Protein AF-A0A7W3Y5D0-F1 (afdb_monomer_lite)

pLDDT: mean 86.44, std 11.36, range [47.03, 96.62]

Radius of gyration: 13.56 Å; chains: 1; bounding box: 34×20×34 Å

Secondary structure (DSSP, 8-state):
-PPPPPPSSHHHHHHHHHHHHHHHHHHHHH--SHHHHHHHHHHHHHHHHHHHTT--S-SS-HHHHHHHHHHHHHHSSPPPTTS--

Structure (mmCIF, N/CA/C/O backbone):
data_AF-A0A7W3Y5D0-F1
#
_entry.id   AF-A0A7W3Y5D0-F1
#
loop_
_atom_site.group_PDB
_atom_site.id
_atom_site.type_symbol
_atom_site.label_atom_id
_atom_site.label_alt_id
_atom_site.label_comp_id
_atom_site.label_asym_id
_atom_site.label_entity_id
_atom_site.label_seq_id
_atom_site.pdbx_PDB_ins_code
_atom_site.Cartn_x
_atom_site.Cartn_y
_atom_site.Cartn_z
_atom_site.occupancy
_atom_site.B_iso_or_equiv
_atom_site.auth_seq_id
_atom_site.auth_comp_id
_atom_site.auth_asym_id
_atom_site.auth_atom_id
_atom_site.pdbx_PDB_model_num
ATOM 1 N N . MET A 1 1 ? 8.440 6.132 12.644 1.00 47.03 1 MET A N 1
ATOM 2 C CA . MET A 1 1 ? 8.792 4.827 12.050 1.00 47.03 1 MET A CA 1
ATOM 3 C C . MET A 1 1 ? 9.082 5.051 10.576 1.00 47.03 1 MET A C 1
ATOM 5 O O . MET A 1 1 ? 8.201 5.562 9.895 1.00 47.03 1 MET A O 1
ATOM 9 N N . ASP A 1 2 ? 10.286 4.725 10.111 1.00 60.41 2 ASP A N 1
ATOM 10 C CA . ASP A 1 2 ? 10.707 4.945 8.724 1.00 60.41 2 ASP A CA 1
ATOM 11 C C . ASP A 1 2 ? 10.139 3.862 7.801 1.00 60.41 2 ASP A C 1
ATOM 13 O O . ASP A 1 2 ? 10.336 2.664 8.009 1.00 60.41 2 ASP A O 1
ATOM 17 N N . LEU A 1 3 ? 9.389 4.283 6.783 1.00 60.22 3 LEU A N 1
ATOM 18 C CA . LEU A 1 3 ? 9.199 3.458 5.593 1.00 60.22 3 LEU A CA 1
ATOM 19 C C . LEU A 1 3 ? 10.576 3.257 4.933 1.00 60.22 3 LEU A C 1
ATOM 21 O O . LEU A 1 3 ? 11.453 4.102 5.127 1.00 60.22 3 LEU A O 1
ATOM 25 N N . PRO A 1 4 ? 10.774 2.201 4.119 1.00 67.94 4 PRO A N 1
ATOM 26 C CA . PRO A 1 4 ? 11.953 2.117 3.256 1.00 67.94 4 PRO A CA 1
ATOM 27 C C . PRO A 1 4 ? 12.157 3.441 2.508 1.00 67.94 4 PRO A C 1
ATOM 29 O O . PRO A 1 4 ? 11.190 4.178 2.310 1.00 67.94 4 PRO A O 1
ATOM 32 N N . GLU A 1 5 ? 13.372 3.775 2.080 1.00 81.62 5 GLU A N 1
ATOM 33 C CA . GLU A 1 5 ? 13.600 4.994 1.292 1.00 81.62 5 GLU A CA 1
ATOM 34 C C . GLU A 1 5 ? 12.756 5.011 0.003 1.00 81.62 5 GLU A C 1
ATOM 36 O O . GLU A 1 5 ? 12.206 3.994 -0.436 1.00 81.62 5 GLU A O 1
ATOM 41 N N . VAL A 1 6 ? 12.575 6.199 -0.583 1.00 86.94 6 VAL A N 1
ATOM 42 C CA . VAL A 1 6 ? 11.853 6.361 -1.857 1.00 86.94 6 VAL A CA 1
ATOM 43 C C . VAL A 1 6 ? 12.504 5.457 -2.904 1.00 86.94 6 VAL A C 1
ATOM 45 O O . VAL A 1 6 ? 13.712 5.531 -3.132 1.00 86.94 6 VAL A O 1
ATOM 48 N N . ALA A 1 7 ? 11.705 4.591 -3.523 1.00 90.00 7 ALA A N 1
ATOM 49 C CA . ALA A 1 7 ? 12.175 3.663 -4.535 1.00 90.00 7 ALA A CA 1
ATOM 50 C C . ALA A 1 7 ? 12.664 4.433 -5.764 1.00 90.00 7 ALA A C 1
ATOM 52 O O . ALA A 1 7 ? 11.994 5.361 -6.220 1.00 90.00 7 ALA A O 1
ATOM 53 N N . ARG A 1 8 ? 13.827 4.046 -6.292 1.00 91.12 8 ARG A N 1
ATOM 54 C CA . ARG A 1 8 ? 14.394 4.623 -7.523 1.00 91.12 8 ARG A CA 1
ATOM 55 C C . ARG A 1 8 ? 14.057 3.801 -8.766 1.00 91.12 8 ARG A C 1
ATOM 57 O O . ARG A 1 8 ? 14.237 4.283 -9.873 1.00 91.12 8 ARG A O 1
ATOM 64 N N . ASP A 1 9 ? 13.589 2.576 -8.566 1.00 93.25 9 ASP A N 1
ATOM 65 C CA . ASP A 1 9 ? 13.328 1.575 -9.589 1.00 93.25 9 ASP A CA 1
ATOM 66 C C . ASP A 1 9 ? 12.109 0.714 -9.216 1.00 93.25 9 ASP A C 1
ATOM 68 O O . ASP A 1 9 ? 11.623 0.725 -8.076 1.00 93.25 9 ASP A O 1
ATOM 72 N N . PHE A 1 10 ? 11.612 -0.057 -10.184 1.00 92.94 10 PHE A N 1
ATOM 73 C CA . PHE A 1 10 ? 10.457 -0.930 -9.983 1.00 92.94 10 PHE A CA 1
ATOM 74 C C . PHE A 1 10 ? 10.684 -2.007 -8.896 1.00 92.94 10 PHE A C 1
ATOM 76 O O . PHE A 1 10 ? 9.835 -2.138 -8.014 1.00 92.94 10 PHE A O 1
ATOM 83 N N . PRO A 1 11 ? 11.831 -2.719 -8.826 1.00 93.62 11 PRO A N 1
ATOM 84 C CA . PRO A 1 11 ? 12.094 -3.662 -7.731 1.00 93.62 11 PRO A CA 1
ATOM 85 C C . PRO A 1 11 ? 12.136 -3.010 -6.340 1.00 93.62 11 PRO A C 1
ATOM 87 O O . PRO A 1 11 ? 11.771 -3.632 -5.336 1.00 93.62 11 PRO A O 1
ATOM 90 N N . GLY A 1 12 ? 12.597 -1.760 -6.237 1.00 93.38 12 GLY A N 1
ATOM 91 C CA . GLY A 1 12 ? 12.500 -0.972 -5.012 1.00 93.38 12 GLY A CA 1
ATOM 92 C C . GLY A 1 12 ? 11.049 -0.670 -4.636 1.00 93.38 12 GLY A C 1
ATOM 93 O O . GLY A 1 12 ? 10.684 -0.785 -3.464 1.00 93.38 12 GLY A O 1
ATOM 94 N N . LEU A 1 13 ? 10.209 -0.340 -5.621 1.00 94.69 13 LEU A N 1
ATOM 95 C CA . LEU A 1 13 ? 8.786 -0.060 -5.416 1.00 94.69 13 LEU A CA 1
ATOM 96 C C . LEU A 1 13 ? 8.038 -1.298 -4.917 1.00 94.69 13 LEU A C 1
ATOM 98 O O . LEU A 1 13 ? 7.272 -1.192 -3.958 1.00 94.69 13 LEU A O 1
ATOM 102 N N . VAL A 1 14 ? 8.308 -2.464 -5.509 1.00 94.38 14 VAL A N 1
ATOM 103 C CA . VAL A 1 14 ? 7.755 -3.759 -5.078 1.00 94.38 14 VAL A CA 1
ATOM 104 C C . VAL A 1 14 ? 8.073 -4.011 -3.603 1.00 94.38 14 VAL A C 1
ATOM 106 O O . VAL A 1 14 ? 7.155 -4.164 -2.798 1.00 94.38 14 VAL A O 1
ATOM 109 N N . ARG A 1 15 ? 9.355 -3.931 -3.216 1.00 93.56 15 ARG A N 1
ATOM 110 C CA . ARG A 1 15 ? 9.791 -4.113 -1.816 1.00 93.56 15 ARG A CA 1
ATOM 111 C C . ARG A 1 15 ? 9.116 -3.134 -0.859 1.00 93.56 15 ARG A C 1
ATOM 113 O O .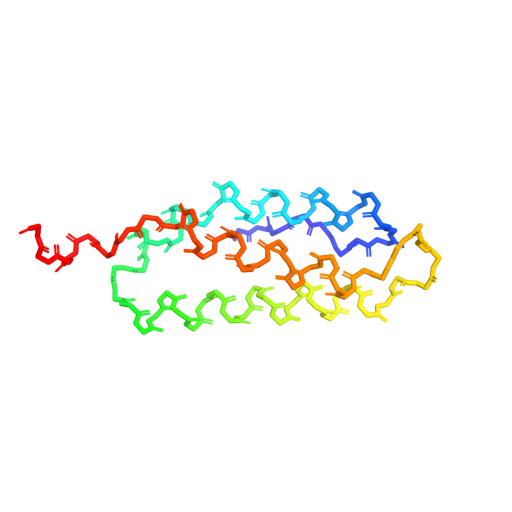 ARG A 1 15 ? 8.778 -3.494 0.267 1.00 93.56 15 ARG A O 1
ATOM 120 N N . ARG A 1 16 ? 8.917 -1.889 -1.295 1.00 92.88 16 ARG A N 1
ATOM 121 C CA . ARG A 1 16 ? 8.241 -0.863 -0.496 1.00 92.88 16 ARG A CA 1
ATOM 122 C C . ARG A 1 16 ? 6.754 -1.178 -0.311 1.00 92.88 16 ARG A C 1
ATOM 124 O O . ARG A 1 16 ? 6.251 -1.008 0.796 1.00 92.88 16 ARG A O 1
ATOM 131 N N . CYS A 1 17 ? 6.074 -1.663 -1.350 1.00 93.31 17 CYS A N 1
ATOM 132 C CA . CYS A 1 17 ? 4.688 -2.128 -1.247 1.00 93.31 17 CYS A CA 1
ATOM 133 C C . CYS A 1 17 ? 4.577 -3.313 -0.282 1.00 93.31 17 CYS A C 1
ATOM 135 O O . CYS A 1 17 ? 3.722 -3.297 0.597 1.00 93.31 17 CYS A O 1
ATOM 137 N N . ASP A 1 18 ? 5.473 -4.296 -0.377 1.00 93.31 18 ASP A N 1
ATOM 138 C CA . ASP A 1 18 ? 5.456 -5.467 0.508 1.00 93.31 18 ASP A CA 1
ATOM 139 C C . ASP A 1 18 ? 5.696 -5.089 1.974 1.00 93.31 18 ASP A C 1
ATOM 141 O O . ASP A 1 18 ? 5.007 -5.584 2.867 1.00 93.31 18 ASP A O 1
ATOM 145 N N . ALA A 1 19 ? 6.614 -4.152 2.231 1.00 92.31 19 ALA A N 1
ATOM 146 C CA . ALA A 1 19 ? 6.842 -3.625 3.574 1.00 92.31 19 ALA A CA 1
ATOM 147 C C . ALA A 1 19 ? 5.601 -2.913 4.143 1.00 92.31 19 ALA A C 1
ATOM 149 O O . ALA A 1 19 ? 5.339 -2.996 5.342 1.00 92.31 19 ALA A O 1
ATOM 150 N N . VAL A 1 20 ? 4.826 -2.221 3.300 1.00 91.88 2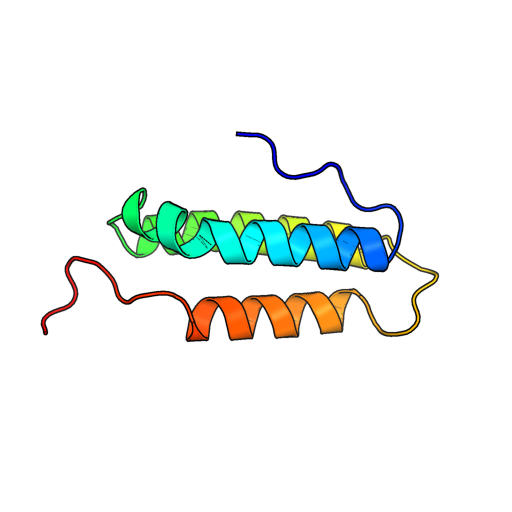0 VAL A N 1
ATOM 151 C CA . VAL A 1 20 ? 3.551 -1.616 3.711 1.00 91.88 20 VAL A CA 1
ATOM 152 C C . VAL A 1 20 ? 2.507 -2.694 4.002 1.00 91.88 20 VAL A C 1
ATOM 154 O O . VAL A 1 20 ? 1.900 -2.647 5.071 1.00 91.88 20 VAL A O 1
ATOM 157 N N . ALA A 1 21 ? 2.341 -3.685 3.120 1.00 92.56 21 ALA A N 1
ATOM 158 C CA . ALA A 1 21 ? 1.395 -4.788 3.322 1.00 92.56 21 ALA A CA 1
ATOM 159 C C . ALA A 1 21 ? 1.638 -5.518 4.650 1.00 92.56 21 ALA A C 1
ATOM 161 O O . ALA A 1 21 ? 0.705 -5.732 5.417 1.00 92.56 21 ALA A O 1
ATOM 162 N N . GLN A 1 22 ? 2.898 -5.830 4.970 1.00 90.88 22 GLN A N 1
ATOM 163 C CA . GLN A 1 22 ? 3.261 -6.504 6.225 1.00 90.88 22 GLN A CA 1
ATOM 164 C C . GLN A 1 22 ? 2.916 -5.682 7.475 1.00 90.88 22 GLN A C 1
ATOM 166 O O . GLN A 1 22 ? 2.710 -6.241 8.552 1.00 90.88 22 GLN A O 1
ATOM 171 N N . ARG A 1 23 ? 2.858 -4.353 7.349 1.00 87.56 23 ARG A N 1
ATOM 172 C CA . ARG A 1 23 ? 2.584 -3.437 8.462 1.00 87.56 23 ARG A CA 1
ATOM 173 C C . ARG A 1 23 ? 1.124 -3.033 8.574 1.00 87.56 23 ARG A C 1
ATOM 175 O O . ARG A 1 23 ? 0.719 -2.566 9.636 1.00 87.56 23 ARG A O 1
ATOM 182 N N . LEU A 1 24 ? 0.341 -3.204 7.516 1.00 88.06 24 LEU A N 1
ATOM 183 C CA . LEU A 1 24 ? -1.051 -2.779 7.481 1.00 88.06 24 LEU A CA 1
ATOM 184 C C . LEU A 1 24 ? -1.906 -3.369 8.620 1.00 88.06 24 LEU A C 1
ATOM 186 O O . LEU A 1 24 ? -2.643 -2.596 9.233 1.00 88.06 24 LEU A O 1
ATOM 190 N N . PRO A 1 25 ? -1.768 -4.657 9.005 1.00 85.81 25 PRO A N 1
ATOM 191 C CA . PRO A 1 25 ? -2.506 -5.200 10.146 1.00 85.81 25 PRO A CA 1
ATOM 192 C C . PRO A 1 25 ? -2.159 -4.503 11.467 1.00 85.81 25 PRO A C 1
ATOM 194 O O . PRO A 1 25 ? -3.041 -4.241 12.278 1.00 85.81 25 PRO A O 1
ATOM 197 N N . GLN A 1 26 ? -0.887 -4.148 11.678 1.00 85.44 26 GLN A N 1
ATOM 198 C CA . GLN A 1 26 ? -0.467 -3.407 12.873 1.00 85.44 26 GLN A CA 1
ATOM 199 C C . GLN A 1 26 ? -1.036 -1.989 12.859 1.00 85.44 26 GLN A C 1
ATOM 201 O O . GLN A 1 26 ? -1.597 -1.553 13.857 1.00 85.44 26 GLN A O 1
ATOM 206 N N . LEU A 1 27 ? -0.983 -1.317 11.706 1.00 85.25 27 LEU A N 1
ATOM 207 C CA . LEU A 1 27 ? -1.581 0.004 11.510 1.00 85.25 27 LEU A CA 1
ATOM 208 C C . LEU A 1 27 ? -3.090 -0.019 11.815 1.00 85.25 27 LEU A C 1
ATOM 210 O O . LEU A 1 27 ? -3.627 0.918 12.401 1.00 85.25 27 LEU A O 1
ATOM 214 N N . ARG A 1 28 ? -3.779 -1.109 11.455 1.00 84.69 28 ARG A N 1
ATOM 215 C CA . ARG A 1 28 ? -5.204 -1.302 11.739 1.00 84.69 28 ARG A CA 1
ATOM 216 C C . ARG A 1 28 ? -5.509 -1.451 13.227 1.00 84.69 28 ARG A C 1
ATOM 218 O O . ARG A 1 28 ? -6.545 -0.960 13.670 1.00 84.69 28 ARG A O 1
ATOM 225 N N . VAL A 1 29 ? -4.627 -2.115 13.973 1.00 83.81 29 VAL A N 1
ATOM 226 C CA . VAL A 1 29 ? -4.730 -2.266 15.433 1.00 83.81 29 VAL A CA 1
ATOM 227 C C . VAL A 1 29 ? -4.393 -0.954 16.147 1.00 83.81 29 VAL A C 1
ATOM 229 O O . VAL A 1 29 ? -5.095 -0.577 17.080 1.00 83.81 29 VAL A O 1
ATOM 232 N N . GLU A 1 30 ? -3.355 -0.240 15.699 1.00 82.56 30 GLU A N 1
ATOM 233 C CA . GLU A 1 30 ? -2.959 1.065 16.249 1.00 82.56 30 GLU A CA 1
ATOM 234 C C . GLU A 1 30 ? -4.060 2.118 16.062 1.00 82.56 30 GLU A C 1
ATOM 236 O O . GLU A 1 30 ? -4.344 2.897 16.972 1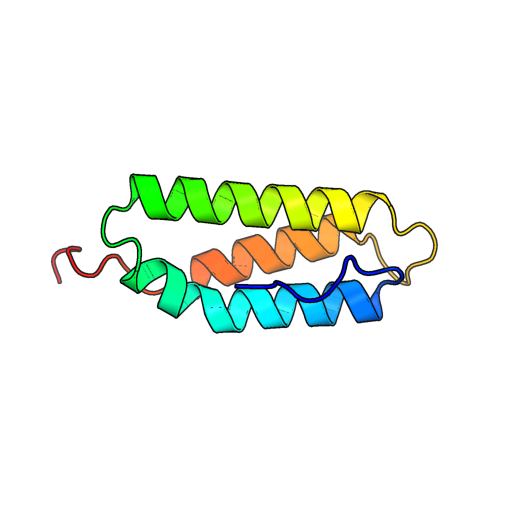.00 82.56 30 GLU A O 1
ATOM 241 N N . PHE A 1 31 ? -4.719 2.116 14.902 1.00 82.06 31 PHE A N 1
ATOM 242 C CA . PHE A 1 31 ? -5.857 2.982 14.610 1.00 82.06 31 PHE A CA 1
ATOM 243 C C . PHE A 1 31 ? -7.164 2.191 14.699 1.00 82.06 31 PHE A C 1
ATOM 245 O O . PHE A 1 31 ? -7.753 1.821 13.682 1.00 82.06 31 PHE A O 1
ATOM 252 N N . ALA A 1 32 ? -7.622 1.942 15.931 1.00 72.25 32 ALA A N 1
ATOM 253 C CA . ALA A 1 32 ? -8.884 1.247 16.199 1.00 72.25 32 ALA A CA 1
ATOM 254 C C . ALA A 1 32 ? -10.069 1.908 15.462 1.00 72.25 32 ALA A C 1
ATOM 256 O O . ALA A 1 32 ? -10.851 1.233 14.783 1.00 72.25 32 ALA A O 1
ATOM 257 N N . GLU A 1 33 ? -10.128 3.244 15.480 1.00 80.69 33 GLU A N 1
ATOM 258 C CA . GLU A 1 33 ? -11.110 4.027 14.729 1.00 80.69 33 GLU A CA 1
ATOM 259 C C . GLU A 1 33 ? -10.939 3.867 13.210 1.00 80.69 33 GLU A C 1
ATOM 261 O O . GLU A 1 33 ? -9.890 4.169 12.635 1.00 80.69 33 GLU A O 1
ATOM 266 N N . ALA A 1 34 ? 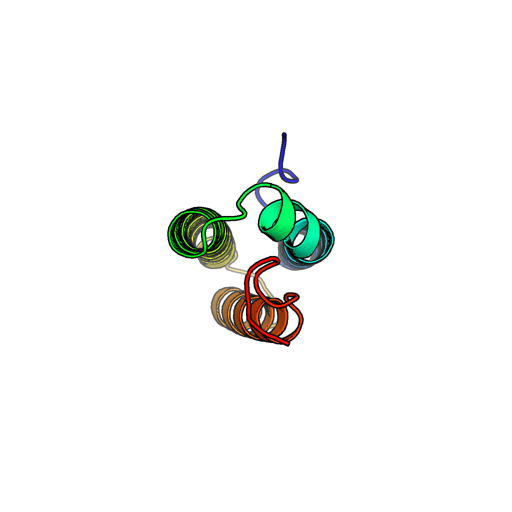-12.013 3.441 12.538 1.00 78.12 34 ALA A N 1
ATOM 267 C CA . ALA A 1 34 ? -12.008 3.181 11.099 1.00 78.12 34 ALA A CA 1
ATOM 268 C C . ALA A 1 34 ? -11.655 4.423 10.258 1.00 78.12 34 ALA A C 1
ATOM 270 O O . ALA A 1 34 ? -10.919 4.306 9.281 1.00 78.12 34 ALA A O 1
ATOM 271 N N . SER A 1 35 ? -12.133 5.607 10.648 1.00 83.50 35 SER A N 1
ATOM 272 C CA . SER A 1 35 ? -11.831 6.885 9.985 1.00 83.50 35 SER A CA 1
ATOM 273 C C . SER A 1 35 ? -10.341 7.229 10.049 1.00 83.50 35 SER A C 1
ATOM 275 O O . SER A 1 35 ? -9.748 7.639 9.050 1.00 83.50 35 SER A O 1
ATOM 277 N N . THR A 1 36 ? -9.718 7.018 11.207 1.00 85.88 36 THR A N 1
ATOM 278 C CA . THR A 1 36 ? -8.295 7.297 11.427 1.00 85.88 36 THR A CA 1
ATOM 279 C C . THR A 1 36 ? -7.417 6.308 10.665 1.00 85.88 36 THR A C 1
ATOM 281 O O . THR A 1 36 ? -6.458 6.721 10.009 1.00 85.88 36 THR A O 1
ATOM 284 N N . PHE A 1 37 ? -7.787 5.023 10.652 1.00 88.56 37 PHE A N 1
ATOM 285 C CA . PHE A 1 37 ? -7.128 4.025 9.808 1.00 88.56 37 PHE A CA 1
ATOM 286 C C . PHE A 1 37 ? -7.222 4.390 8.322 1.00 88.56 37 PHE A C 1
ATOM 288 O O . PHE A 1 37 ? -6.208 4.384 7.627 1.00 88.56 37 PHE A O 1
ATOM 295 N N . GLN A 1 38 ? -8.413 4.754 7.836 1.00 88.62 38 GLN A N 1
ATOM 296 C CA . GLN A 1 38 ? -8.614 5.144 6.438 1.00 88.62 38 GLN A CA 1
ATOM 297 C C . GLN A 1 38 ? -7.765 6.359 6.057 1.00 88.62 38 GLN A C 1
ATOM 299 O O . GLN A 1 38 ? -7.145 6.358 4.995 1.00 88.62 38 GLN A O 1
ATOM 304 N N . ALA A 1 39 ? -7.679 7.370 6.926 1.00 89.62 39 ALA A N 1
ATOM 305 C CA . ALA A 1 39 ? -6.832 8.538 6.697 1.00 89.62 39 ALA A CA 1
ATOM 306 C C . ALA A 1 39 ? -5.340 8.165 6.636 1.00 89.62 39 ALA A C 1
ATOM 308 O O . ALA A 1 39 ? -4.623 8.604 5.731 1.00 89.62 39 ALA A O 1
ATOM 309 N N . ALA A 1 40 ? -4.873 7.316 7.557 1.00 89.56 40 ALA A N 1
ATOM 310 C CA . ALA A 1 40 ? -3.494 6.840 7.571 1.00 89.56 40 ALA A CA 1
ATOM 311 C C . ALA A 1 40 ? -3.170 5.995 6.325 1.00 89.56 40 ALA A C 1
ATOM 313 O O . ALA A 1 40 ? -2.140 6.206 5.680 1.00 89.56 40 ALA A O 1
ATOM 314 N N . PHE A 1 41 ? -4.073 5.095 5.929 1.00 91.38 41 PHE A N 1
ATOM 315 C CA . PHE A 1 41 ? -3.930 4.297 4.715 1.00 91.38 41 PHE A CA 1
ATOM 316 C C . PHE A 1 41 ? -3.915 5.169 3.455 1.00 91.38 41 PHE A C 1
ATOM 318 O O . PHE A 1 41 ? -3.047 4.995 2.602 1.00 91.38 41 PHE A O 1
ATOM 325 N N . ALA A 1 42 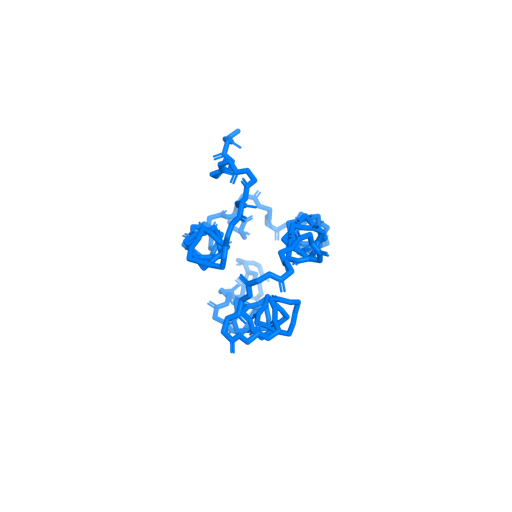? -4.801 6.163 3.359 1.00 91.56 42 ALA A N 1
ATOM 326 C CA . ALA A 1 42 ? -4.841 7.095 2.234 1.00 91.56 42 ALA A CA 1
ATOM 327 C C . ALA A 1 42 ? -3.536 7.900 2.092 1.00 91.56 42 ALA A C 1
ATOM 329 O O . ALA A 1 42 ? -3.072 8.141 0.972 1.00 91.56 42 ALA A O 1
ATOM 330 N N . ALA A 1 43 ? -2.904 8.278 3.209 1.00 91.94 43 ALA A N 1
ATOM 331 C CA . ALA A 1 43 ? -1.601 8.941 3.194 1.00 91.94 43 ALA A CA 1
ATOM 332 C C . ALA A 1 43 ? -0.494 8.015 2.656 1.00 91.94 43 ALA A C 1
ATOM 334 O O . ALA A 1 43 ? 0.318 8.433 1.825 1.00 91.94 43 ALA A O 1
ATOM 335 N N . VAL A 1 44 ? -0.490 6.744 3.072 1.00 92.12 44 VAL A N 1
ATOM 336 C CA . VAL A 1 44 ? 0.457 5.735 2.570 1.00 92.12 44 VAL A CA 1
ATOM 337 C C . VAL A 1 44 ? 0.238 5.464 1.080 1.00 92.12 44 VAL A C 1
ATOM 339 O O . VAL A 1 44 ? 1.200 5.484 0.309 1.00 92.12 44 VAL A O 1
ATOM 342 N N . ALA A 1 45 ? -1.015 5.284 0.660 1.00 94.19 45 ALA A N 1
ATOM 343 C CA . ALA A 1 45 ? -1.398 5.098 -0.736 1.00 94.19 45 ALA A CA 1
ATOM 344 C C . ALA A 1 45 ? -0.923 6.267 -1.610 1.00 94.19 45 ALA A C 1
ATOM 346 O O . ALA A 1 45 ? -0.263 6.059 -2.628 1.00 94.19 45 ALA A O 1
ATOM 347 N N . SER A 1 46 ? -1.177 7.502 -1.170 1.00 95.12 46 SER A N 1
ATOM 348 C CA . SER A 1 46 ? -0.744 8.715 -1.872 1.00 95.12 46 SER A CA 1
ATOM 349 C C . SER A 1 46 ? 0.777 8.769 -2.032 1.00 95.12 46 SER A C 1
ATOM 351 O O . SER A 1 46 ? 1.277 9.099 -3.108 1.00 95.12 46 SER A O 1
ATOM 353 N N . ALA A 1 47 ? 1.530 8.396 -0.992 1.00 93.50 47 ALA A N 1
ATOM 354 C CA . ALA A 1 47 ? 2.989 8.366 -1.042 1.00 93.50 47 ALA A CA 1
ATOM 355 C C . ALA A 1 47 ? 3.530 7.289 -2.000 1.00 93.50 47 ALA A C 1
ATOM 357 O O . ALA A 1 47 ? 4.482 7.553 -2.737 1.00 93.50 47 ALA A O 1
ATOM 358 N N . LEU A 1 48 ? 2.929 6.093 -2.018 1.00 94.62 48 LEU A N 1
ATOM 359 C CA . LEU A 1 48 ? 3.312 5.018 -2.940 1.00 94.62 48 LEU A CA 1
ATOM 360 C C . LEU A 1 48 ? 3.005 5.384 -4.395 1.00 94.62 48 LEU A C 1
ATOM 362 O O . LEU A 1 48 ? 3.869 5.216 -5.253 1.00 94.62 48 LEU A O 1
ATOM 366 N N . LEU A 1 49 ? 1.827 5.951 -4.667 1.00 96.12 49 LEU A N 1
ATOM 367 C CA . LEU A 1 49 ? 1.444 6.408 -6.007 1.00 96.12 49 LEU A CA 1
ATOM 368 C C . LEU A 1 49 ? 2.361 7.533 -6.501 1.00 96.12 49 LEU A C 1
ATOM 370 O O . LEU A 1 49 ? 2.808 7.512 -7.647 1.00 96.12 49 LEU A O 1
ATOM 374 N N . ALA A 1 50 ? 2.707 8.482 -5.627 1.00 94.81 50 ALA A N 1
ATOM 375 C CA . ALA A 1 50 ? 3.650 9.546 -5.957 1.00 94.81 50 ALA A CA 1
ATOM 376 C C . ALA A 1 50 ? 5.073 9.023 -6.207 1.00 94.81 50 ALA A C 1
ATOM 378 O O . ALA A 1 50 ? 5.806 9.619 -6.994 1.00 94.81 50 ALA A O 1
ATOM 379 N N . ASN A 1 51 ? 5.485 7.937 -5.545 1.00 94.06 51 ASN A N 1
ATOM 380 C CA . ASN A 1 51 ? 6.754 7.275 -5.833 1.00 94.06 51 ASN A CA 1
ATOM 381 C C . ASN A 1 51 ? 6.698 6.552 -7.185 1.00 94.06 51 ASN A C 1
ATOM 383 O O . ASN A 1 51 ? 7.625 6.698 -7.978 1.00 94.06 51 ASN A O 1
ATOM 387 N N . ALA A 1 52 ? 5.629 5.799 -7.438 1.00 95.31 52 ALA A N 1
ATOM 388 C CA . ALA A 1 52 ? 5.426 5.050 -8.670 1.00 95.31 52 ALA A CA 1
ATOM 389 C C . ALA A 1 52 ? 5.437 5.952 -9.907 1.00 95.31 52 ALA A C 1
ATOM 391 O O . ALA A 1 52 ? 6.119 5.646 -10.877 1.00 95.31 52 ALA A O 1
ATOM 392 N N . ALA A 1 53 ? 4.779 7.112 -9.834 1.00 94.75 53 ALA A N 1
ATOM 393 C CA . ALA A 1 53 ? 4.715 8.079 -10.930 1.00 94.75 53 ALA A CA 1
ATOM 394 C C . ALA A 1 53 ? 6.079 8.671 -11.345 1.00 94.75 53 ALA A C 1
ATOM 396 O O . ALA A 1 53 ? 6.158 9.349 -12.364 1.00 94.75 53 ALA A O 1
ATOM 397 N N . ARG A 1 54 ? 7.142 8.459 -10.556 1.00 93.69 54 ARG A N 1
ATOM 398 C CA . ARG A 1 54 ? 8.511 8.914 -10.861 1.00 93.69 54 ARG A CA 1
ATOM 399 C C . ARG A 1 54 ? 9.387 7.816 -11.466 1.00 93.69 54 ARG A C 1
ATOM 401 O O . ARG A 1 54 ? 10.549 8.080 -11.753 1.00 93.69 54 ARG A O 1
ATOM 408 N N . ILE A 1 55 ? 8.880 6.590 -11.579 1.00 93.44 55 ILE A N 1
ATOM 409 C CA . ILE A 1 55 ? 9.619 5.456 -12.133 1.00 93.44 55 ILE A CA 1
ATOM 410 C C . ILE A 1 55 ? 9.231 5.348 -13.609 1.00 93.44 55 ILE A C 1
ATOM 412 O O . ILE A 1 55 ? 8.113 4.964 -13.929 1.00 93.44 55 ILE A O 1
ATOM 416 N N . GLU A 1 56 ? 10.147 5.736 -14.495 1.00 86.50 56 GLU A N 1
ATOM 417 C CA . GLU A 1 56 ? 9.904 5.787 -15.946 1.00 86.50 56 GLU A CA 1
ATOM 418 C C . GLU A 1 56 ? 10.319 4.492 -16.663 1.00 86.50 56 GLU A C 1
ATOM 420 O O . GLU A 1 56 ? 9.679 4.093 -17.631 1.00 86.50 56 GLU A O 1
ATOM 425 N N . ASP A 1 57 ? 11.367 3.821 -16.176 1.00 86.50 57 ASP A N 1
ATOM 426 C CA . ASP A 1 57 ? 11.908 2.587 -16.755 1.00 86.50 57 ASP A CA 1
ATOM 427 C C . ASP A 1 57 ? 11.509 1.383 -15.888 1.00 86.50 57 ASP A C 1
ATOM 429 O O . ASP A 1 57 ? 12.152 1.052 -14.885 1.00 86.50 57 ASP A O 1
ATOM 433 N N . ALA A 1 58 ? 10.369 0.785 -16.229 1.00 88.94 58 ALA A N 1
ATOM 434 C CA . ALA A 1 58 ? 9.793 -0.354 -15.533 1.00 88.94 58 ALA A CA 1
ATOM 435 C C . ALA A 1 58 ? 9.233 -1.382 -16.530 1.00 88.94 58 ALA A C 1
ATOM 437 O O . ALA A 1 58 ? 8.775 -1.009 -17.611 1.00 88.94 58 ALA A O 1
ATOM 438 N N . PRO A 1 59 ? 9.228 -2.681 -16.171 1.00 88.12 59 PRO A N 1
ATOM 439 C CA . PRO A 1 59 ? 8.676 -3.732 -17.028 1.00 88.12 59 PRO A CA 1
ATOM 440 C C . PRO A 1 59 ? 7.152 -3.623 -17.221 1.00 88.12 59 PRO A C 1
ATOM 442 O O . PRO A 1 59 ? 6.615 -4.172 -18.180 1.00 88.12 59 PRO A O 1
ATOM 445 N N . GLU A 1 60 ? 6.460 -2.924 -16.321 1.00 92.44 60 GLU A N 1
ATOM 446 C CA . G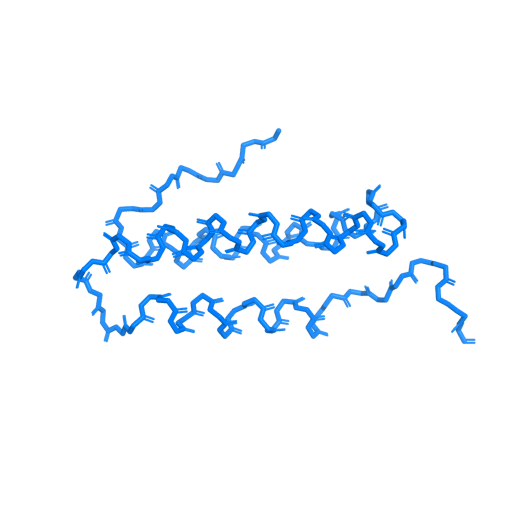LU A 1 60 ? 5.018 -2.672 -16.332 1.00 92.44 60 GLU A CA 1
ATOM 447 C C . GLU A 1 60 ? 4.719 -1.295 -15.718 1.00 92.44 60 GLU A C 1
ATOM 449 O O . GLU A 1 60 ? 5.604 -0.685 -15.117 1.00 92.44 60 GLU A O 1
ATOM 454 N N . ASP A 1 61 ? 3.479 -0.806 -15.851 1.00 95.25 61 ASP A N 1
ATOM 455 C CA . ASP A 1 61 ? 3.052 0.484 -15.290 1.00 95.25 61 ASP A CA 1
ATOM 456 C C . ASP A 1 61 ? 3.154 0.474 -13.747 1.00 95.25 61 ASP A C 1
ATOM 458 O O . ASP A 1 61 ? 2.354 -0.191 -13.075 1.00 95.25 61 ASP A O 1
ATOM 462 N N . PRO A 1 62 ? 4.086 1.246 -13.150 1.00 95.06 62 PRO A N 1
ATOM 463 C CA . PRO A 1 62 ? 4.290 1.254 -11.705 1.00 95.06 62 PRO A CA 1
ATOM 464 C C . PRO A 1 62 ? 3.079 1.771 -10.926 1.00 95.06 62 PRO A C 1
ATOM 466 O O . PRO A 1 62 ? 2.840 1.352 -9.790 1.00 95.06 62 PRO A O 1
ATOM 469 N N . VAL A 1 63 ? 2.312 2.697 -11.508 1.00 96.44 63 VAL A N 1
ATOM 470 C CA . VAL A 1 63 ? 1.118 3.264 -10.872 1.00 96.44 63 VAL A CA 1
ATOM 471 C C . VAL A 1 63 ? 0.002 2.228 -10.871 1.00 96.44 63 VAL A C 1
ATOM 473 O O . VAL A 1 63 ? -0.667 2.059 -9.848 1.00 96.44 63 VAL A O 1
ATOM 476 N N . ALA A 1 64 ? -0.179 1.513 -11.983 1.00 96.50 64 ALA A N 1
ATOM 477 C CA . ALA A 1 64 ? -1.134 0.411 -12.064 1.00 96.50 64 ALA A CA 1
ATOM 478 C C . ALA A 1 64 ? -0.784 -0.709 -11.071 1.00 96.50 64 ALA A C 1
ATOM 480 O O . ALA A 1 64 ? -1.664 -1.157 -10.333 1.00 96.50 64 ALA A O 1
ATOM 481 N N . TYR A 1 65 ? 0.498 -1.079 -10.977 1.00 95.44 65 TYR A N 1
ATOM 482 C CA . TYR A 1 65 ? 0.987 -2.054 -10.000 1.00 95.44 65 TYR A CA 1
ATOM 483 C C . TYR A 1 65 ? 0.653 -1.641 -8.557 1.00 95.44 65 TYR A C 1
ATOM 485 O O . TYR A 1 65 ? 0.082 -2.423 -7.793 1.00 95.44 65 TYR A O 1
ATOM 493 N N . VAL A 1 66 ? 0.952 -0.391 -8.179 1.00 96.31 66 VAL A N 1
ATOM 494 C CA . VAL A 1 66 ? 0.657 0.114 -6.827 1.00 96.31 66 VAL A CA 1
ATOM 495 C C . VAL A 1 66 ? -0.837 0.106 -6.534 1.00 96.31 66 VAL A C 1
ATOM 497 O O . VAL A 1 66 ? -1.214 -0.285 -5.433 1.00 96.31 66 VAL A O 1
ATOM 500 N N . ARG A 1 67 ? -1.690 0.498 -7.488 1.00 96.62 67 ARG A N 1
ATOM 501 C CA . ARG A 1 67 ? -3.151 0.438 -7.305 1.00 96.62 67 ARG A CA 1
ATOM 502 C C . ARG A 1 67 ? -3.606 -0.986 -6.999 1.00 96.62 67 ARG A C 1
ATOM 504 O O . ARG A 1 67 ? -4.196 -1.201 -5.948 1.00 96.62 67 ARG A O 1
ATOM 511 N N . GLY A 1 68 ? -3.212 -1.954 -7.828 1.00 96.38 68 GLY A N 1
ATOM 512 C CA . GLY A 1 68 ? -3.558 -3.360 -7.606 1.00 96.38 68 GLY A CA 1
ATOM 513 C C . GLY A 1 68 ? -3.061 -3.899 -6.261 1.00 96.38 68 GLY A C 1
ATOM 514 O O . GLY A 1 68 ? -3.772 -4.641 -5.587 1.00 96.38 68 GLY A O 1
ATOM 515 N N . ARG A 1 69 ? -1.865 -3.489 -5.814 1.00 95.50 69 ARG A N 1
ATOM 516 C CA . ARG A 1 69 ? -1.359 -3.871 -4.485 1.00 95.50 69 ARG A CA 1
ATOM 517 C C . ARG A 1 69 ? -2.122 -3.208 -3.339 1.00 95.50 69 ARG A C 1
ATOM 519 O O . ARG A 1 69 ? -2.297 -3.857 -2.314 1.00 95.50 69 ARG A O 1
ATOM 526 N N . LEU A 1 70 ? -2.553 -1.956 -3.484 1.00 94.56 70 LEU A N 1
ATOM 527 C CA . LEU A 1 70 ? -3.351 -1.254 -2.473 1.00 94.56 70 LEU A CA 1
ATOM 528 C C . LEU A 1 70 ? -4.753 -1.857 -2.328 1.00 94.56 70 LEU A C 1
ATOM 530 O O . LEU A 1 70 ? -5.222 -1.992 -1.201 1.00 94.56 70 LEU A O 1
ATOM 534 N N . ASP A 1 71 ? -5.389 -2.239 -3.436 1.00 94.25 71 ASP A N 1
ATOM 535 C CA . ASP A 1 71 ? -6.679 -2.935 -3.411 1.00 94.25 71 ASP A CA 1
ATOM 536 C C . ASP A 1 71 ? -6.552 -4.287 -2.692 1.00 94.25 71 ASP A C 1
ATOM 538 O O . ASP A 1 71 ? -7.238 -4.513 -1.696 1.00 94.25 71 ASP A O 1
ATOM 542 N N . ALA A 1 72 ? -5.576 -5.118 -3.080 1.00 93.69 72 ALA A N 1
ATOM 543 C CA . ALA A 1 72 ? -5.326 -6.405 -2.421 1.00 93.69 72 ALA A CA 1
ATOM 544 C C . ALA A 1 72 ? -5.029 -6.250 -0.917 1.00 93.69 72 ALA A C 1
ATOM 546 O O . ALA A 1 72 ? -5.507 -7.016 -0.087 1.00 93.69 72 ALA A O 1
ATOM 547 N N . MET A 1 73 ? -4.271 -5.216 -0.543 1.00 92.50 73 MET A N 1
ATOM 548 C CA . MET A 1 73 ? -3.998 -4.884 0.855 1.00 92.50 73 MET A CA 1
ATOM 549 C C . MET A 1 73 ? -5.270 -4.592 1.660 1.00 92.50 73 MET A C 1
ATOM 551 O O . MET A 1 73 ? -5.332 -4.962 2.829 1.00 92.50 73 MET A O 1
ATOM 555 N N . LEU A 1 74 ? -6.258 -3.911 1.072 1.00 87.88 74 LEU A N 1
ATOM 556 C CA . LEU A 1 74 ? -7.536 -3.644 1.735 1.00 87.88 74 LEU A CA 1
ATOM 557 C C . LEU A 1 74 ? -8.388 -4.908 1.860 1.00 87.88 74 LEU A C 1
ATOM 559 O O . LEU A 1 74 ? -9.037 -5.077 2.890 1.00 87.88 74 LEU A O 1
ATOM 563 N N . GLU A 1 75 ? -8.363 -5.783 0.853 1.00 88.69 75 GLU A N 1
ATOM 564 C CA . GLU A 1 75 ? -9.063 -7.074 0.878 1.00 88.69 75 GLU A CA 1
ATOM 565 C C . GLU A 1 75 ? -8.496 -8.020 1.951 1.00 88.69 75 GLU A C 1
ATOM 567 O O . GLU A 1 75 ? -9.261 -8.673 2.659 1.00 88.69 75 GLU A O 1
ATOM 572 N N . ASP A 1 76 ? -7.170 -8.042 2.119 1.00 85.81 76 ASP A N 1
ATOM 573 C CA . ASP A 1 76 ? -6.469 -8.834 3.142 1.00 85.81 76 ASP A CA 1
ATOM 574 C C . ASP A 1 76 ? -6.438 -8.160 4.532 1.00 85.81 76 ASP A C 1
ATOM 576 O O . ASP A 1 76 ? -5.954 -8.743 5.510 1.00 85.81 76 ASP A O 1
ATOM 580 N N . CYS A 1 77 ? -6.913 -6.916 4.653 1.00 80.69 77 CYS A N 1
ATOM 581 C CA . CYS A 1 77 ? -6.868 -6.184 5.915 1.00 80.69 77 CYS A CA 1
ATOM 582 C C . CYS A 1 77 ? -7.916 -6.743 6.891 1.00 80.69 77 CYS A C 1
ATOM 584 O O . CYS A 1 77 ? -9.099 -6.818 6.545 1.00 80.69 77 CYS A O 1
ATOM 586 N N . PRO A 1 78 ? -7.534 -7.095 8.135 1.00 74.44 78 PRO A N 1
ATOM 587 C CA . PRO A 1 78 ? -8.491 -7.604 9.103 1.00 74.44 78 PRO A CA 1
ATOM 588 C C . PRO A 1 78 ? -9.594 -6.570 9.398 1.00 74.44 78 PRO A C 1
ATOM 590 O O . PRO A 1 78 ? -9.342 -5.355 9.376 1.00 74.44 78 PRO A O 1
ATOM 593 N N . PRO A 1 79 ? -10.820 -7.035 9.705 1.00 70.00 79 PRO A N 1
ATOM 594 C CA . PRO A 1 79 ? -11.921 -6.150 10.054 1.00 70.00 79 PRO A CA 1
ATOM 595 C C . PRO A 1 79 ? -11.583 -5.300 11.292 1.00 70.00 79 PRO A C 1
ATOM 597 O O . PRO A 1 79 ? -10.681 -5.643 12.062 1.00 70.00 79 PRO A O 1
ATOM 600 N N . PRO A 1 80 ? -12.297 -4.174 11.498 1.00 67.31 80 PRO A N 1
ATOM 601 C CA . PRO A 1 80 ? -12.184 -3.398 12.727 1.00 67.31 80 PRO A CA 1
ATOM 602 C C . PRO A 1 80 ? -12.242 -4.292 13.970 1.00 67.31 80 PRO A C 1
ATOM 604 O O . PRO A 1 80 ? -13.110 -5.163 14.014 1.00 67.31 80 PRO A O 1
ATOM 607 N N . PRO A 1 81 ? -11.408 -4.049 14.997 1.00 64.50 81 PRO A N 1
ATOM 608 C CA . PRO A 1 81 ? -11.517 -4.782 16.259 1.00 64.50 81 PRO A CA 1
ATOM 609 C C . PRO A 1 81 ? -12.901 -4.622 16.921 1.00 64.50 81 PRO A C 1
ATOM 611 O O . PRO A 1 81 ? -13.331 -5.518 17.636 1.00 64.50 81 PRO A O 1
ATOM 614 N N . ASP A 1 82 ? -13.617 -3.530 16.627 1.00 63.78 82 ASP A N 1
ATOM 615 C CA . ASP A 1 82 ? -14.985 -3.251 17.093 1.00 63.78 82 ASP A CA 1
ATOM 616 C C . ASP A 1 82 ? -16.093 -3.636 16.089 1.00 63.78 82 ASP A C 1
ATOM 618 O O . ASP A 1 82 ? -17.254 -3.259 16.266 1.00 63.78 82 ASP A O 1
ATOM 622 N N . ALA A 1 83 ? -15.775 -4.346 14.999 1.00 57.34 83 ALA A N 1
ATOM 623 C CA . ALA A 1 83 ? -16.813 -4.851 14.104 1.00 57.34 83 ALA A CA 1
ATOM 624 C C . ALA A 1 83 ? -17.602 -5.963 14.822 1.00 57.34 83 ALA A C 1
ATOM 626 O O . ALA A 1 83 ? -16.978 -6.897 15.330 1.00 57.34 83 ALA A O 1
ATOM 627 N N . PRO A 1 84 ? -18.946 -5.893 14.888 1.00 51.34 84 PRO A N 1
ATOM 628 C CA . PRO A 1 84 ? -19.732 -6.970 15.475 1.00 51.34 84 PRO A CA 1
ATOM 629 C C . PRO A 1 84 ? -19.487 -8.265 14.689 1.00 51.34 84 PRO A C 1
ATOM 631 O O . PRO A 1 84 ? -19.616 -8.277 13.464 1.00 51.34 84 PRO A O 1
ATOM 634 N N . VAL A 1 85 ? -19.091 -9.315 15.416 1.00 57.78 85 VAL A N 1
ATOM 635 C CA . VAL A 1 85 ? -18.959 -10.699 14.928 1.00 57.78 85 VAL A CA 1
ATOM 636 C C . VAL A 1 85 ? -20.317 -11.297 14.590 1.00 57.78 85 VAL A C 1
ATOM 638 O O . VAL A 1 85 ? -21.279 -11.026 15.347 1.00 57.78 85 VAL A O 1
#

Organism: NCBI:txid2025720

Sequence (85 aa):
MDLPEVARDFPGLVRRCDAVAQRLPQLRVEFAEASTFQAAFAAVASALLANAARIEDAPEDPVAYVRGRLDAMLEDCPPPPDAPV

Foldseek 3Di:
DDQPPQDQELVSLVVSLVSCLVCLQVLLVVCLDPVSSVVVLVVSLVSSLVSQVNHPDYPDRSNVVSVVSSVVSVVPHDDRPPDDD